Protein AF-X0QZR9-F1 (afdb_monomer_lite)

Radius of gyration: 20.33 Å; chains: 1; bounding box: 53×35×51 Å

Structure (mmCIF, N/CA/C/O backbone):
data_AF-X0QZR9-F1
#
_entry.id   AF-X0QZR9-F1
#
loop_
_atom_site.group_PDB
_atom_site.id
_atom_site.type_symbol
_atom_site.label_atom_id
_atom_site.label_alt_id
_atom_site.label_comp_id
_atom_site.label_asym_id
_atom_site.label_entity_id
_atom_site.label_seq_id
_atom_site.pdbx_PDB_ins_code
_atom_site.Cartn_x
_atom_site.Cartn_y
_atom_site.Cartn_z
_atom_site.occupancy
_atom_site.B_iso_or_equiv
_atom_site.auth_seq_id
_atom_site.auth_comp_id
_atom_site.auth_asym_id
_atom_site.auth_atom_id
_atom_site.pdbx_PDB_model_num
ATOM 1 N N . MET A 1 1 ? 6.106 -2.025 14.595 1.00 46.31 1 MET A N 1
ATOM 2 C CA . MET A 1 1 ? 6.240 -0.754 13.853 1.00 46.31 1 MET A CA 1
ATOM 3 C C . MET A 1 1 ? 4.966 -0.334 13.117 1.00 46.31 1 MET A C 1
ATOM 5 O O . MET A 1 1 ? 4.599 0.812 13.284 1.00 46.31 1 MET A O 1
ATOM 9 N N . GLN A 1 2 ? 4.252 -1.185 12.354 1.00 51.81 2 GLN A N 1
ATOM 10 C CA . GLN A 1 2 ? 2.961 -0.768 11.757 1.00 51.81 2 GLN A CA 1
ATOM 11 C C . GLN A 1 2 ? 1.844 -0.636 12.812 1.00 51.81 2 GLN A C 1
ATOM 13 O O . GLN A 1 2 ? 1.118 0.348 12.788 1.00 51.81 2 GLN A O 1
ATOM 18 N N . HIS A 1 3 ? 1.782 -1.547 13.800 1.00 57.34 3 HIS A N 1
ATOM 19 C CA . HIS A 1 3 ? 0.636 -1.679 14.711 1.00 57.34 3 HIS A CA 1
ATOM 20 C C . HIS A 1 3 ? 0.305 -0.502 15.640 1.00 57.34 3 HIS A C 1
ATOM 22 O O . HIS A 1 3 ? -0.840 -0.343 16.049 1.00 57.34 3 HIS A O 1
ATOM 28 N N . GLU A 1 4 ? 1.273 0.353 15.938 1.00 59.78 4 GLU A N 1
ATOM 29 C CA . GLU A 1 4 ? 1.100 1.428 16.920 1.00 59.78 4 GLU A CA 1
ATOM 30 C C . GLU A 1 4 ? 0.422 2.668 16.328 1.00 59.78 4 GLU A C 1
ATOM 32 O O . GLU A 1 4 ? -0.398 3.293 16.992 1.00 59.78 4 GLU A O 1
ATOM 37 N N . ILE A 1 5 ? 0.702 2.998 15.062 1.00 67.38 5 ILE A N 1
ATOM 38 C CA . ILE A 1 5 ? 0.159 4.207 14.413 1.00 67.38 5 ILE A CA 1
ATOM 39 C C . ILE A 1 5 ? -1.348 4.109 14.239 1.00 67.38 5 ILE A C 1
ATOM 41 O O . ILE A 1 5 ? -2.059 5.100 14.254 1.00 67.38 5 ILE A O 1
ATOM 45 N N . LEU A 1 6 ? -1.848 2.907 14.063 1.00 70.88 6 LEU A N 1
ATOM 46 C CA . LEU A 1 6 ? -3.204 2.715 13.601 1.00 70.88 6 LEU A CA 1
ATOM 47 C C . LEU A 1 6 ? -4.124 2.223 14.713 1.00 70.88 6 LEU A C 1
ATOM 49 O O . LEU A 1 6 ? -5.318 2.441 14.630 1.00 70.88 6 LEU A O 1
ATOM 53 N N . ALA A 1 7 ? -3.560 1.694 15.801 1.00 71.50 7 ALA A N 1
ATOM 54 C CA . ALA A 1 7 ? -4.230 1.729 17.096 1.00 71.50 7 ALA A CA 1
ATOM 55 C C . ALA A 1 7 ? -4.411 3.173 17.599 1.00 71.50 7 ALA A C 1
ATOM 57 O O . ALA A 1 7 ? -5.427 3.478 18.204 1.00 71.50 7 ALA A O 1
ATOM 58 N N . LEU A 1 8 ? -3.451 4.072 17.333 1.00 74.25 8 LEU A N 1
ATOM 59 C CA . LEU A 1 8 ? -3.622 5.498 17.629 1.00 74.25 8 LEU A CA 1
ATOM 60 C C . LEU A 1 8 ? -4.720 6.111 16.766 1.00 74.25 8 LEU A C 1
ATOM 62 O O . LEU A 1 8 ? -5.482 6.945 17.238 1.00 74.25 8 LEU A O 1
ATOM 66 N N . LEU A 1 9 ? -4.795 5.720 15.500 1.00 69.50 9 LEU A N 1
ATOM 67 C CA . LEU A 1 9 ? -5.839 6.259 14.658 1.00 69.50 9 LEU A CA 1
ATOM 68 C C . LEU A 1 9 ? -7.186 5.679 15.059 1.00 69.50 9 LEU A C 1
ATOM 70 O O . LEU A 1 9 ? -8.097 6.482 15.141 1.00 69.50 9 LEU A O 1
ATOM 74 N N . ASP A 1 10 ? -7.253 4.401 15.467 1.00 76.88 10 ASP A N 1
ATOM 75 C CA . ASP A 1 10 ? -8.400 3.756 16.144 1.00 76.88 10 ASP A CA 1
ATOM 76 C C . ASP A 1 10 ? -8.829 4.369 17.488 1.00 76.88 10 ASP A C 1
ATOM 78 O O . ASP A 1 10 ? -9.819 3.986 18.098 1.00 76.88 10 ASP A O 1
ATOM 82 N N . ASP A 1 11 ? -8.080 5.337 17.985 1.00 77.69 11 ASP A N 1
ATOM 83 C CA . ASP A 1 11 ? -8.472 6.139 19.137 1.00 77.69 11 ASP A CA 1
ATOM 84 C C . ASP A 1 11 ? -8.946 7.536 18.696 1.00 77.69 11 ASP A C 1
ATOM 86 O O . ASP A 1 11 ? -9.594 8.256 19.454 1.00 77.69 11 ASP A O 1
ATOM 90 N N . LEU A 1 12 ? -8.656 7.937 17.456 1.00 69.25 12 LEU A N 1
ATOM 91 C CA . LEU A 1 12 ? -8.994 9.244 16.911 1.00 69.25 12 LEU A CA 1
ATOM 92 C C . LEU A 1 12 ? -10.392 9.285 16.257 1.00 69.25 12 LEU A C 1
ATOM 94 O O . LEU A 1 12 ? -11.077 10.279 16.500 1.00 69.25 12 LEU A O 1
ATOM 98 N N . LYS A 1 13 ? -10.903 8.264 15.537 1.00 77.69 13 LYS A N 1
ATOM 99 C CA . LYS A 1 13 ? -12.314 8.280 15.024 1.00 77.69 13 LYS A CA 1
ATOM 100 C C . LYS A 1 13 ? -13.259 8.304 16.173 1.00 77.69 13 LYS A C 1
ATOM 102 O O . LYS A 1 13 ? -14.224 9.058 16.142 1.00 77.69 13 LYS A O 1
ATOM 107 N N . SER A 1 14 ? -13.010 7.447 17.151 1.00 76.12 14 SER A N 1
ATOM 108 C CA . SER A 1 14 ? -13.882 7.295 18.297 1.00 76.12 14 SER A CA 1
ATOM 109 C C . SER A 1 14 ? -13.941 8.598 19.097 1.00 76.12 14 SER A C 1
ATOM 111 O O . SER A 1 14 ? -15.024 8.999 19.522 1.00 76.12 14 SER A O 1
ATOM 113 N N . LYS A 1 15 ? -12.820 9.325 19.225 1.00 78.25 15 LYS A N 1
ATOM 114 C CA . LYS A 1 15 ? -12.767 10.618 19.933 1.00 78.25 15 LYS A CA 1
ATOM 115 C C . LYS A 1 15 ? -13.330 11.803 19.160 1.00 78.25 15 LYS A C 1
ATOM 117 O O . LYS A 1 15 ? -13.816 12.742 19.790 1.00 78.25 15 LYS A O 1
ATOM 122 N N . HIS A 1 16 ? -13.250 11.789 17.837 1.00 72.50 16 HIS A N 1
ATOM 123 C CA . HIS A 1 16 ? -13.602 12.948 17.016 1.00 72.50 16 HIS A CA 1
ATOM 124 C C . HIS A 1 16 ? -14.846 12.723 16.123 1.00 72.50 16 HIS A C 1
ATOM 126 O O . HIS A 1 16 ? -15.307 13.668 15.500 1.00 72.50 16 HIS A O 1
ATOM 132 N N . ASN A 1 17 ? -15.459 11.530 16.179 1.00 75.62 17 ASN A N 1
ATOM 133 C CA . ASN A 1 17 ? -16.682 11.073 15.495 1.00 75.62 17 ASN A CA 1
ATOM 134 C C . ASN A 1 17 ? -16.622 11.077 13.970 1.00 75.62 17 ASN A C 1
ATOM 136 O O . ASN A 1 17 ? -17.260 11.887 13.294 1.00 75.62 17 ASN A O 1
ATOM 140 N N . MET A 1 18 ? -15.896 10.107 13.443 1.00 75.25 18 MET A N 1
ATOM 141 C CA . MET A 1 18 ? -15.292 10.308 12.160 1.00 75.25 18 MET A CA 1
ATOM 142 C C . MET A 1 18 ? -15.722 9.303 11.032 1.00 75.25 18 MET A C 1
ATOM 144 O O . MET A 1 18 ? -16.055 8.178 11.392 1.00 75.25 18 MET A O 1
ATOM 148 N N . ALA A 1 19 ? -15.677 9.623 9.687 1.00 77.19 19 ALA A N 1
ATOM 149 C CA . ALA A 1 19 ? -15.675 8.632 8.509 1.00 77.19 19 ALA A CA 1
ATOM 150 C C . ALA A 1 19 ? -14.307 8.324 7.683 1.00 77.19 19 ALA A C 1
ATOM 152 O O . ALA A 1 19 ? -13.633 9.254 7.250 1.00 77.19 19 ALA A O 1
ATOM 153 N N . MET A 1 20 ? -13.846 7.076 7.399 1.00 77.81 20 MET A N 1
ATOM 154 C CA . MET A 1 20 ? -12.611 6.591 6.711 1.00 77.81 20 MET A CA 1
ATOM 155 C C . MET A 1 20 ? -12.929 5.329 5.927 1.00 77.81 20 MET A C 1
ATOM 157 O O . MET A 1 20 ? -13.578 4.387 6.366 1.00 77.81 20 MET A O 1
ATOM 161 N N . ILE A 1 21 ? -12.264 5.276 4.780 1.00 78.69 21 ILE A N 1
ATOM 162 C CA . ILE A 1 21 ? -12.126 4.085 3.973 1.00 78.69 21 ILE A CA 1
ATOM 163 C C . ILE A 1 21 ? -10.695 3.586 4.055 1.00 78.69 21 ILE A C 1
ATOM 165 O O . ILE A 1 21 ? -9.732 4.353 3.950 1.00 78.69 21 ILE A O 1
ATOM 169 N N . LEU A 1 22 ? -10.582 2.275 4.176 1.00 81.81 22 LEU A N 1
ATOM 170 C CA . LEU A 1 22 ? -9.324 1.587 4.226 1.00 81.81 22 LEU A CA 1
ATOM 171 C C . LEU A 1 22 ? -9.185 0.615 3.070 1.00 81.81 22 LEU A C 1
ATOM 173 O O . LEU A 1 22 ? -10.009 -0.274 2.878 1.00 81.81 22 LEU A O 1
ATOM 177 N N . ILE A 1 23 ? -8.091 0.764 2.336 1.00 81.06 23 ILE A N 1
ATOM 178 C CA . ILE A 1 23 ? -7.766 -0.094 1.206 1.00 81.06 23 ILE A CA 1
ATOM 179 C C . ILE A 1 23 ? -6.451 -0.784 1.534 1.00 81.06 23 ILE A C 1
ATOM 181 O O . ILE A 1 23 ? -5.422 -0.131 1.697 1.00 81.06 23 ILE A O 1
ATOM 185 N N . SER A 1 24 ? -6.494 -2.106 1.646 1.00 82.56 24 SER A N 1
ATOM 186 C CA . SER A 1 24 ? -5.342 -2.926 1.995 1.00 82.56 24 SER A CA 1
ATOM 187 C C . SER A 1 24 ? -5.391 -4.250 1.258 1.00 82.56 24 SER A C 1
ATOM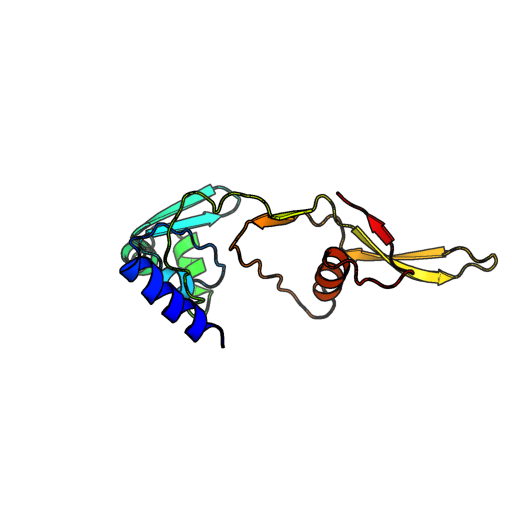 189 O O . SER A 1 24 ? -6.466 -4.749 0.929 1.00 82.56 24 SER A O 1
ATOM 191 N N . HIS A 1 25 ? -4.208 -4.795 0.995 1.00 80.69 25 HIS A N 1
ATOM 192 C CA . HIS A 1 25 ? -4.059 -6.179 0.560 1.00 80.69 25 HIS A CA 1
ATOM 193 C C . HIS A 1 25 ? -3.998 -7.119 1.765 1.00 80.69 25 HIS A C 1
ATOM 195 O O . HIS A 1 25 ? -4.612 -8.174 1.713 1.00 80.69 25 HIS A O 1
ATOM 201 N N . ASP A 1 26 ? -3.360 -6.676 2.855 1.00 83.00 26 ASP A N 1
ATOM 202 C CA . ASP A 1 26 ? -3.361 -7.362 4.140 1.00 83.00 26 ASP A CA 1
ATOM 203 C C . ASP A 1 26 ? -4.804 -7.422 4.645 1.00 83.00 26 ASP A C 1
ATOM 205 O O . ASP A 1 26 ? -5.465 -6.400 4.855 1.00 83.00 26 ASP A O 1
ATOM 209 N N . LEU A 1 27 ? -5.300 -8.648 4.760 1.00 82.81 27 LEU A N 1
ATOM 210 C CA . LEU A 1 27 ? -6.693 -8.927 5.047 1.00 82.81 27 LEU A CA 1
ATOM 211 C C . LEU A 1 27 ? -7.040 -8.867 6.503 1.00 82.81 27 LEU A C 1
ATOM 213 O O . LEU A 1 27 ? -8.166 -8.474 6.836 1.00 82.81 27 LEU A O 1
ATOM 217 N N . ASN A 1 28 ? -6.121 -9.270 7.382 1.00 79.81 28 ASN A N 1
ATOM 218 C CA . ASN A 1 28 ? -6.506 -9.127 8.751 1.00 79.81 28 ASN A CA 1
ATOM 219 C C . ASN A 1 28 ? -6.626 -7.611 9.035 1.00 79.81 28 ASN A C 1
ATOM 221 O O . ASN A 1 28 ? -7.399 -7.256 9.901 1.00 79.81 28 ASN A O 1
ATOM 225 N N . LEU A 1 29 ? -6.027 -6.690 8.263 1.00 80.31 29 LEU A N 1
ATOM 226 C CA . LEU A 1 29 ? -6.109 -5.264 8.528 1.00 80.31 29 LEU A CA 1
ATOM 227 C C . LEU A 1 29 ? -7.573 -4.898 8.660 1.00 80.31 29 LEU A C 1
ATOM 229 O O . LEU A 1 29 ? -8.066 -4.469 9.705 1.00 80.31 29 LEU A O 1
ATOM 233 N N . VAL A 1 30 ? -8.216 -5.104 7.526 1.00 84.56 30 VAL A N 1
ATOM 234 C CA . VAL A 1 30 ? -9.581 -4.760 7.249 1.00 84.56 30 VAL A CA 1
ATOM 235 C C . VAL A 1 30 ? -10.450 -5.401 8.317 1.00 84.56 30 VAL A C 1
ATOM 237 O O . VAL A 1 30 ? -11.292 -4.733 8.903 1.00 84.56 30 VAL A O 1
ATOM 240 N N . ARG A 1 31 ? -10.139 -6.648 8.692 1.00 86.06 31 ARG A N 1
ATOM 241 C CA . ARG A 1 31 ? -10.836 -7.341 9.771 1.00 86.06 31 ARG A CA 1
ATOM 242 C C . ARG A 1 31 ? -10.708 -6.689 11.154 1.00 86.06 31 ARG A C 1
ATOM 244 O O . ARG A 1 31 ? -11.632 -6.849 11.942 1.00 86.06 31 ARG A O 1
ATOM 251 N N . ARG A 1 32 ? -9.612 -6.002 11.491 1.00 82.06 32 ARG A N 1
ATOM 252 C CA . ARG A 1 32 ? -9.420 -5.465 12.852 1.00 82.06 32 ARG A CA 1
ATOM 253 C C . ARG A 1 32 ? -10.157 -4.164 13.118 1.00 82.06 32 ARG A C 1
ATOM 255 O O . ARG A 1 32 ? -10.506 -3.909 14.261 1.00 82.06 32 ARG A O 1
ATOM 262 N N . TYR A 1 33 ? -10.309 -3.336 12.098 1.00 81.44 33 TYR A N 1
ATOM 263 C CA . TYR A 1 33 ? -10.651 -1.931 12.313 1.00 81.44 33 TYR A CA 1
ATOM 264 C C . TYR A 1 33 ? -11.589 -1.351 11.235 1.00 81.44 33 TYR A C 1
ATOM 266 O O . TYR A 1 33 ? -11.849 -0.151 11.220 1.00 81.44 33 TYR A O 1
ATOM 274 N N . SER A 1 34 ? -12.050 -2.156 10.274 1.00 85.31 34 SER A N 1
ATOM 275 C CA . SER A 1 34 ? -13.127 -1.737 9.367 1.00 85.31 34 SER A CA 1
ATOM 276 C C . SER A 1 34 ? -14.439 -2.336 9.847 1.00 85.31 34 SER A C 1
ATOM 278 O O . SER A 1 34 ? -14.510 -3.538 10.097 1.00 85.31 34 SER A O 1
ATOM 280 N N . ASP A 1 35 ? -15.487 -1.523 9.917 1.00 86.75 35 ASP A N 1
ATOM 281 C CA . ASP A 1 35 ? -16.824 -1.988 10.290 1.00 86.75 35 ASP A CA 1
ATOM 282 C C . ASP A 1 35 ? -17.478 -2.790 9.137 1.00 86.75 35 ASP A C 1
ATOM 284 O O . ASP A 1 35 ? -17.977 -3.896 9.355 1.00 86.75 35 ASP A O 1
ATOM 288 N N . GLU A 1 36 ? -17.343 -2.319 7.887 1.00 88.69 36 GLU A N 1
ATOM 289 C CA . GLU A 1 36 ? -17.757 -3.014 6.651 1.00 88.69 36 GLU A CA 1
ATOM 290 C C . GLU A 1 36 ? -16.586 -3.267 5.682 1.00 88.69 36 GLU A C 1
ATOM 292 O O . GLU A 1 36 ? -15.592 -2.538 5.671 1.00 88.69 36 GLU A O 1
ATOM 297 N N . VAL A 1 37 ? -16.726 -4.280 4.816 1.00 93.19 37 VAL A N 1
ATOM 298 C CA . VAL A 1 37 ? -15.733 -4.646 3.794 1.00 93.19 37 VAL A CA 1
ATOM 299 C C . VAL A 1 37 ? -16.370 -4.883 2.426 1.00 93.19 37 VAL A C 1
ATOM 301 O O . VAL A 1 37 ? -17.462 -5.445 2.312 1.00 93.19 37 VAL A O 1
ATOM 304 N N . ILE A 1 38 ? -15.638 -4.508 1.372 1.00 90.19 38 ILE A N 1
ATOM 305 C CA . ILE A 1 38 ? -15.961 -4.831 -0.019 1.00 90.19 38 ILE A CA 1
ATOM 306 C C . ILE A 1 38 ? -14.867 -5.728 -0.623 1.00 90.19 38 ILE A C 1
ATOM 308 O O . ILE A 1 38 ? -13.739 -5.320 -0.887 1.00 90.19 38 ILE A O 1
ATOM 312 N N . VAL A 1 39 ? -15.285 -6.962 -0.879 1.00 90.56 39 VAL A N 1
ATOM 313 C CA . VAL A 1 39 ? -14.761 -8.000 -1.770 1.00 90.56 39 VAL A CA 1
ATOM 314 C C . VAL A 1 39 ? -14.535 -7.584 -3.225 1.00 90.56 39 VAL A C 1
ATOM 316 O O . VAL A 1 39 ? -15.527 -7.613 -3.942 1.00 90.56 39 VAL A O 1
ATOM 319 N N . MET A 1 40 ? -13.347 -7.235 -3.736 1.00 84.81 40 MET A N 1
ATOM 320 C CA . MET A 1 40 ? -13.200 -6.893 -5.172 1.00 84.81 40 MET A CA 1
ATOM 321 C C . MET A 1 40 ? -12.233 -7.796 -5.953 1.00 84.81 40 MET A C 1
ATOM 323 O O . MET A 1 40 ? -11.178 -8.189 -5.457 1.00 84.81 40 MET A O 1
ATOM 327 N N . ARG A 1 41 ? -12.573 -8.093 -7.218 1.00 85.00 41 ARG A N 1
ATOM 328 C CA . ARG A 1 41 ? -11.711 -8.803 -8.184 1.00 85.00 41 ARG A CA 1
ATOM 329 C C . ARG A 1 41 ? -11.975 -8.298 -9.595 1.00 85.00 41 ARG A C 1
ATOM 331 O O . ARG A 1 41 ? -13.126 -8.235 -10.008 1.00 85.00 41 ARG A O 1
ATOM 338 N N . GLN A 1 42 ? -10.918 -7.973 -10.345 1.00 83.94 42 GLN A N 1
ATOM 339 C CA . GLN A 1 42 ? -11.029 -7.529 -11.748 1.00 83.94 42 GLN A CA 1
ATOM 340 C C . GLN A 1 42 ? -12.042 -6.377 -11.939 1.00 83.94 42 GLN A C 1
ATOM 342 O O . GLN A 1 42 ? -12.762 -6.326 -12.931 1.00 83.94 42 GLN A O 1
ATOM 347 N N . GLY A 1 43 ? -12.121 -5.468 -10.960 1.00 74.06 43 GLY A N 1
ATOM 348 C CA . GLY A 1 43 ? -13.022 -4.311 -10.999 1.00 74.06 43 GLY A CA 1
ATOM 349 C C . GLY A 1 43 ? -14.491 -4.615 -10.693 1.00 74.06 43 GLY A C 1
ATOM 350 O O . GLY A 1 43 ? -15.326 -3.731 -10.837 1.00 74.06 43 GLY A O 1
ATOM 351 N N . GLN A 1 44 ? -14.820 -5.833 -10.263 1.00 78.88 44 GLN A N 1
ATOM 352 C CA . GLN A 1 44 ? -16.176 -6.208 -9.873 1.00 78.88 44 GLN A CA 1
ATOM 353 C C . GLN A 1 44 ? -16.262 -6.420 -8.365 1.00 78.88 44 GLN A C 1
ATOM 355 O O . GLN A 1 44 ? -15.356 -7.007 -7.763 1.00 78.88 44 GLN A O 1
ATOM 360 N N . THR A 1 45 ? -17.368 -5.967 -7.770 1.00 88.62 45 THR A N 1
ATOM 361 C CA . THR A 1 45 ? -17.731 -6.332 -6.401 1.00 88.62 45 THR A CA 1
ATOM 362 C C . THR A 1 45 ? -18.138 -7.792 -6.387 1.00 88.62 45 THR A C 1
ATOM 364 O O . THR A 1 45 ? -19.142 -8.197 -6.966 1.00 88.62 45 THR A O 1
ATOM 367 N N . ILE A 1 46 ? -17.312 -8.578 -5.726 1.00 92.44 46 ILE A N 1
ATOM 368 C CA . ILE A 1 46 ? -17.491 -10.002 -5.512 1.00 92.44 46 ILE A CA 1
ATOM 369 C C . ILE A 1 46 ? -18.324 -10.254 -4.258 1.00 92.44 46 ILE A C 1
ATOM 371 O O . ILE A 1 46 ? -19.137 -11.173 -4.242 1.00 92.44 46 ILE A O 1
ATOM 375 N N . GLU A 1 47 ? -18.139 -9.443 -3.215 1.00 92.25 47 GLU A N 1
ATOM 376 C CA . GLU A 1 47 ? -18.859 -9.577 -1.949 1.00 92.25 47 GLU A CA 1
ATOM 377 C C . GLU A 1 47 ? -18.833 -8.260 -1.170 1.00 92.25 47 GLU A C 1
ATOM 379 O O . GLU A 1 47 ? -17.885 -7.495 -1.291 1.00 92.25 47 GLU A O 1
ATOM 384 N N . GLN A 1 48 ? -19.859 -7.969 -0.379 1.00 93.00 48 GLN A N 1
ATOM 385 C CA . GLN A 1 48 ? -19.901 -6.779 0.469 1.00 93.00 48 GLN A CA 1
ATOM 386 C C . GLN A 1 48 ? -20.760 -7.047 1.702 1.00 93.00 48 GLN A C 1
ATOM 388 O O . GLN A 1 48 ? -21.782 -7.733 1.612 1.00 93.00 48 GLN A O 1
ATOM 393 N N . GLY A 1 49 ? -20.370 -6.470 2.834 1.00 91.44 49 GLY A N 1
ATOM 394 C CA . GLY A 1 49 ? -21.181 -6.443 4.044 1.00 91.44 49 GLY A CA 1
ATOM 395 C C . GLY A 1 49 ? -20.349 -6.145 5.281 1.00 91.44 49 GLY A C 1
ATOM 396 O O . GLY A 1 49 ? -19.187 -5.753 5.178 1.00 91.44 49 GLY A O 1
ATOM 397 N N . GLN A 1 50 ? -20.944 -6.386 6.450 1.00 93.94 50 GLN A N 1
ATOM 398 C CA . GLN A 1 50 ? -20.240 -6.272 7.724 1.00 93.94 50 GLN A CA 1
ATOM 399 C C . GLN A 1 50 ? -18.967 -7.109 7.708 1.00 93.94 50 GLN A C 1
ATOM 401 O O . GLN A 1 50 ? -18.988 -8.281 7.320 1.00 93.94 50 GLN A O 1
ATOM 406 N N . THR A 1 51 ? -17.873 -6.513 8.166 1.00 89.69 51 THR A N 1
ATOM 407 C CA . THR A 1 51 ? -16.554 -7.136 8.165 1.00 89.69 51 THR A CA 1
ATOM 408 C C . THR A 1 51 ? -16.577 -8.478 8.890 1.00 89.69 51 THR A C 1
ATOM 410 O O . THR A 1 51 ? -16.117 -9.475 8.344 1.00 89.69 51 THR A O 1
ATOM 413 N N . SER A 1 52 ? -17.206 -8.567 10.064 1.00 88.88 52 SER A N 1
ATOM 414 C CA . SER A 1 52 ? -17.363 -9.844 10.777 1.00 88.88 52 SER A CA 1
ATOM 415 C C . SER A 1 52 ? -18.101 -10.894 9.940 1.00 88.88 52 SER A C 1
ATOM 417 O O . SER A 1 52 ? -17.636 -12.021 9.809 1.00 88.88 52 SER A O 1
ATOM 419 N N . ALA A 1 53 ? -19.200 -10.523 9.281 1.00 90.00 53 ALA A N 1
ATOM 420 C CA . ALA A 1 53 ? -19.986 -11.446 8.468 1.00 90.00 53 ALA A CA 1
ATOM 421 C C . ALA A 1 53 ? -19.226 -11.944 7.226 1.00 90.00 53 ALA A C 1
ATOM 423 O O . ALA A 1 53 ? -19.261 -13.137 6.930 1.00 90.00 53 ALA A O 1
ATOM 424 N N . VAL A 1 54 ? -18.522 -11.057 6.517 1.00 90.06 54 VAL A N 1
ATOM 425 C CA . VAL A 1 54 ? -17.771 -11.409 5.299 1.00 90.06 54 VAL A CA 1
ATOM 426 C C . VAL A 1 54 ? -16.514 -12.221 5.629 1.00 90.06 54 VAL A C 1
ATOM 428 O O . VAL A 1 54 ? -16.150 -13.111 4.865 1.00 90.06 54 VAL A O 1
ATOM 431 N N . PHE A 1 55 ? -15.864 -11.967 6.769 1.00 88.75 55 PHE A N 1
ATOM 432 C CA . PHE A 1 55 ? -14.681 -12.726 7.184 1.00 88.75 55 PHE A CA 1
ATOM 433 C C . PHE A 1 55 ? -15.012 -14.065 7.858 1.00 88.75 55 PHE A C 1
ATOM 435 O O . PHE A 1 55 ? -14.289 -15.039 7.641 1.00 88.75 55 PHE A O 1
ATOM 442 N N . ASP A 1 56 ? -16.094 -14.144 8.640 1.00 90.44 56 ASP A N 1
ATOM 443 C CA . ASP A 1 56 ? -16.476 -15.365 9.362 1.00 90.44 56 ASP A CA 1
ATOM 444 C C . ASP A 1 56 ? -17.348 -16.300 8.502 1.00 90.44 56 ASP A C 1
ATOM 446 O O . ASP A 1 56 ? -17.282 -17.523 8.646 1.00 90.44 56 ASP A O 1
ATOM 450 N N . GLN A 1 57 ? -18.153 -15.746 7.586 1.00 91.44 57 GLN A N 1
ATOM 451 C CA . GLN A 1 57 ? -19.021 -16.498 6.671 1.00 91.44 57 GLN A CA 1
ATOM 452 C C . GLN A 1 57 ? -18.975 -15.952 5.230 1.00 91.44 57 GLN A C 1
ATOM 454 O O . GLN A 1 57 ? -20.014 -15.567 4.682 1.00 91.44 57 GLN A O 1
ATOM 459 N N . PRO A 1 58 ? -17.801 -15.972 4.568 1.00 92.25 58 PRO A N 1
ATOM 460 C CA . PRO A 1 58 ? -17.678 -15.536 3.180 1.00 92.25 58 PRO A CA 1
ATOM 461 C C . PRO A 1 58 ? -18.572 -16.368 2.253 1.00 92.25 58 PRO A C 1
ATOM 463 O O . PRO A 1 58 ? -18.514 -17.610 2.213 1.00 92.25 58 PRO A O 1
ATOM 466 N N . LYS A 1 59 ? -19.401 -15.678 1.475 1.00 91.12 59 LYS A N 1
ATOM 467 C CA . LYS A 1 59 ? -20.362 -16.261 0.538 1.00 91.12 59 LYS A CA 1
ATOM 468 C C . LYS A 1 59 ? -19.730 -16.559 -0.815 1.00 91.12 59 LYS A C 1
ATOM 470 O O . LYS A 1 59 ? -20.091 -17.568 -1.417 1.00 91.12 59 LYS A O 1
ATOM 475 N N . ALA A 1 60 ? -18.783 -15.743 -1.276 1.00 92.00 60 ALA A N 1
ATOM 476 C CA . ALA A 1 60 ? -18.130 -15.943 -2.565 1.00 92.00 60 ALA A CA 1
ATOM 477 C C . ALA A 1 60 ? -16.843 -16.782 -2.455 1.00 92.00 60 ALA A C 1
ATOM 479 O O . ALA A 1 60 ? -16.027 -16.617 -1.545 1.00 92.00 60 ALA A O 1
ATOM 480 N N . ASP A 1 61 ? -16.615 -17.668 -3.431 1.00 87.81 61 ASP A N 1
ATOM 481 C CA . ASP A 1 61 ? -15.466 -18.590 -3.430 1.00 87.81 61 ASP A CA 1
ATOM 482 C C . ASP A 1 61 ? -14.113 -17.880 -3.557 1.00 87.81 61 ASP A C 1
ATOM 484 O O . ASP A 1 61 ? -13.106 -18.320 -2.993 1.00 87.81 61 ASP A O 1
ATOM 488 N N . TYR A 1 62 ? -14.088 -16.736 -4.240 1.00 86.00 62 TYR A N 1
ATOM 489 C CA . TYR A 1 62 ? -12.908 -15.882 -4.280 1.00 86.00 62 TYR A CA 1
ATOM 490 C C . TYR A 1 62 ? -12.608 -15.272 -2.905 1.00 86.00 62 TYR A C 1
ATOM 492 O O . TYR A 1 62 ? -11.470 -15.365 -2.460 1.00 86.00 62 TYR A O 1
ATOM 500 N N . THR A 1 63 ? -13.614 -14.750 -2.191 1.00 86.81 63 THR A N 1
ATOM 501 C CA . THR A 1 63 ? -13.458 -14.220 -0.823 1.00 86.81 63 THR A CA 1
ATOM 502 C C . THR A 1 63 ? -12.934 -15.299 0.129 1.00 86.81 63 THR A C 1
ATOM 504 O O . THR A 1 63 ? -11.996 -15.062 0.887 1.00 86.81 63 THR A O 1
ATOM 507 N N . ARG A 1 64 ? -13.456 -16.531 0.024 1.00 87.75 64 ARG A N 1
ATOM 508 C CA . ARG A 1 64 ? -12.959 -17.701 0.777 1.00 87.75 64 ARG A CA 1
ATOM 509 C C . ARG A 1 64 ? -11.494 -18.006 0.495 1.00 87.75 64 ARG A C 1
ATOM 511 O O . ARG A 1 64 ? -10.769 -18.389 1.406 1.00 87.75 64 ARG A O 1
ATOM 518 N N . THR A 1 65 ? -11.077 -17.899 -0.763 1.00 82.31 65 THR A N 1
ATOM 519 C CA . THR A 1 65 ? -9.694 -18.166 -1.177 1.00 82.31 65 THR A CA 1
ATOM 520 C C . THR A 1 65 ? -8.761 -17.060 -0.692 1.00 82.31 65 THR A C 1
ATOM 522 O O . THR A 1 65 ? -7.709 -17.361 -0.143 1.00 82.31 65 THR A O 1
ATOM 525 N N . LEU A 1 66 ? -9.192 -15.802 -0.807 1.00 78.44 66 LEU A N 1
ATOM 526 C CA . LEU A 1 66 ? -8.471 -14.612 -0.364 1.00 78.44 66 LEU A CA 1
ATOM 527 C C . LEU A 1 66 ? -8.194 -14.658 1.151 1.00 78.44 66 LEU A C 1
ATOM 529 O O . LEU A 1 66 ? -7.044 -14.555 1.566 1.00 78.44 66 LEU A O 1
ATOM 533 N N . ILE A 1 67 ? -9.220 -14.925 1.973 1.00 83.19 67 ILE A N 1
ATOM 534 C CA . ILE A 1 67 ? -9.095 -15.038 3.443 1.00 83.19 67 ILE A CA 1
ATOM 535 C C . ILE A 1 67 ? -8.187 -16.202 3.855 1.00 83.19 67 ILE A C 1
ATOM 537 O O . ILE A 1 67 ? -7.502 -16.126 4.871 1.00 83.19 67 ILE A O 1
ATOM 541 N N . LYS A 1 68 ? -8.137 -17.274 3.057 1.00 73.31 68 LYS A N 1
ATOM 542 C CA . LYS A 1 68 ? -7.231 -18.408 3.285 1.00 73.31 68 LYS A CA 1
ATOM 543 C C . LYS A 1 68 ? -5.783 -18.133 2.849 1.00 73.31 68 LYS A C 1
ATOM 545 O O . LYS A 1 68 ? -4.921 -18.939 3.192 1.00 73.31 68 LYS A O 1
ATOM 550 N N . GLN A 1 69 ? -5.522 -17.066 2.083 1.00 61.94 69 GLN A N 1
ATOM 551 C CA . GLN A 1 69 ? -4.228 -16.789 1.446 1.00 61.94 69 GLN A CA 1
ATOM 552 C C . GLN A 1 69 ? -3.370 -15.709 2.135 1.00 61.94 69 GLN A C 1
ATOM 554 O O . GLN A 1 69 ? -2.159 -15.758 1.924 1.00 61.94 69 GLN A O 1
ATOM 559 N N . ASP A 1 70 ? -3.918 -14.788 2.948 1.00 59.34 70 ASP A N 1
ATOM 560 C CA . ASP A 1 70 ? -3.141 -13.655 3.501 1.00 59.34 70 ASP A CA 1
ATOM 561 C C . ASP A 1 70 ? -3.075 -13.541 5.046 1.00 59.34 70 ASP A C 1
ATOM 563 O O . ASP A 1 70 ? -4.032 -13.795 5.781 1.00 59.34 70 ASP A O 1
ATOM 567 N N . PHE A 1 71 ? -1.881 -13.161 5.512 1.00 53.03 71 PHE A N 1
ATOM 568 C CA . PHE A 1 71 ? -1.332 -13.132 6.874 1.00 53.03 71 PHE A CA 1
ATOM 569 C C . PHE A 1 71 ? -1.505 -11.745 7.549 1.00 53.03 71 PHE A C 1
ATOM 571 O O . PHE A 1 71 ? -1.355 -10.741 6.876 1.00 53.03 71 PHE A O 1
ATOM 578 N N . GLY A 1 72 ? -1.716 -11.663 8.879 1.00 54.50 72 GLY A N 1
ATOM 579 C CA . GLY A 1 72 ? -1.666 -10.422 9.711 1.00 54.50 72 GLY A CA 1
ATOM 580 C C . GLY A 1 72 ? -2.670 -9.286 9.417 1.00 54.50 72 GLY A C 1
ATOM 581 O O . GLY A 1 72 ? -3.348 -9.385 8.404 1.00 54.50 72 GLY A O 1
ATOM 582 N N . GLN A 1 73 ? -2.874 -8.324 10.372 1.00 53.16 73 GLN A N 1
ATOM 583 C CA . GLN A 1 73 ? -3.835 -7.194 10.267 1.00 53.16 73 GLN A CA 1
ATOM 584 C C . GLN A 1 73 ? -3.145 -5.800 10.095 1.00 53.16 73 GLN A C 1
ATOM 586 O O . GLN A 1 73 ? -2.701 -5.253 11.091 1.00 53.16 73 GLN A O 1
ATOM 591 N N . ALA A 1 74 ? -3.087 -5.156 8.924 1.00 49.25 74 ALA A N 1
ATOM 592 C CA . ALA A 1 74 ? -2.417 -3.860 8.610 1.00 49.25 74 ALA A CA 1
ATOM 593 C C . ALA A 1 74 ? -3.045 -2.506 9.033 1.00 49.25 74 ALA A C 1
ATOM 595 O O . ALA A 1 74 ? -2.677 -1.483 8.510 1.00 49.25 74 ALA A O 1
ATOM 596 N N . LEU A 1 75 ? -3.892 -2.426 10.027 1.00 53.03 75 LEU A N 1
ATOM 597 C CA . LEU A 1 75 ? -4.437 -1.243 10.721 1.00 53.03 75 LEU A CA 1
ATOM 598 C C . LEU A 1 75 ? -4.988 0.083 10.056 1.00 53.03 75 LEU A C 1
ATOM 600 O O . LEU A 1 75 ? -4.627 0.487 8.954 1.00 53.03 75 LEU A O 1
ATOM 604 N N . THR A 1 76 ? -5.995 0.709 10.680 1.00 51.84 76 THR A N 1
ATOM 605 C CA . THR A 1 76 ? -7.004 1.560 9.990 1.00 51.84 76 THR A CA 1
ATOM 606 C C . THR A 1 76 ? -7.039 2.936 10.633 1.00 51.84 76 THR A C 1
ATOM 608 O O . THR A 1 76 ? -7.126 3.069 11.848 1.00 51.84 76 THR A O 1
ATOM 611 N N . ILE A 1 77 ? -6.896 3.971 9.805 1.00 55.00 77 ILE A N 1
ATOM 612 C CA . ILE A 1 77 ? -6.924 5.378 10.209 1.00 55.00 77 ILE A CA 1
ATOM 613 C C . ILE A 1 77 ? -8.330 5.860 10.543 1.00 55.00 77 ILE A C 1
ATOM 615 O O . ILE A 1 77 ? -8.900 6.542 9.696 1.00 55.00 77 ILE A O 1
ATOM 619 N N . GLU A 1 78 ? -8.889 5.454 11.677 1.00 55.44 78 GLU A N 1
ATOM 620 C CA . GLU A 1 78 ? -10.213 5.834 12.184 1.00 55.44 78 GLU A CA 1
ATOM 621 C C . GLU A 1 78 ? -10.488 7.326 11.829 1.00 55.44 78 GLU A C 1
ATOM 623 O O . GLU A 1 78 ? -10.051 8.268 12.472 1.00 55.44 78 GLU A O 1
ATOM 628 N N . ASP A 1 79 ? -11.143 7.424 10.677 1.00 54.09 79 ASP A N 1
ATOM 629 C CA . ASP A 1 79 ? -12.103 8.305 10.081 1.00 54.09 79 ASP A CA 1
ATOM 630 C C . ASP A 1 79 ? -12.088 9.872 10.264 1.00 54.09 79 ASP A C 1
ATOM 632 O O . ASP A 1 79 ? -11.426 10.354 11.141 1.00 54.09 79 ASP A O 1
ATOM 636 N N . ASP A 1 80 ? -12.784 10.692 9.431 1.00 51.91 80 ASP A N 1
ATOM 637 C CA . ASP A 1 80 ? -13.410 12.083 9.482 1.00 51.91 80 ASP A CA 1
ATOM 638 C C . ASP A 1 80 ? -13.026 12.933 8.305 1.00 51.91 80 ASP A C 1
ATOM 640 O O . ASP A 1 80 ? -11.859 13.086 7.955 1.00 51.91 80 ASP A O 1
ATOM 644 N N . ASN A 1 81 ? -14.032 13.672 7.865 1.00 55.97 81 ASN A N 1
ATOM 645 C CA . ASN A 1 81 ? -13.976 14.723 6.874 1.00 55.97 81 ASN A CA 1
ATOM 646 C C . ASN A 1 81 ? -13.854 14.240 5.424 1.00 55.97 81 ASN A C 1
ATOM 648 O O . ASN A 1 81 ? -12.971 13.488 5.010 1.00 55.97 81 ASN A O 1
ATOM 652 N N . ALA A 1 82 ? -14.761 14.797 4.621 1.00 54.06 82 ALA A N 1
ATOM 653 C CA . ALA A 1 82 ? -14.972 14.600 3.189 1.00 54.06 82 ALA A CA 1
ATOM 654 C C . ALA A 1 82 ? -13.796 15.049 2.284 1.00 54.06 82 ALA A C 1
ATOM 656 O O . ALA A 1 82 ? -13.937 15.111 1.067 1.00 54.06 82 ALA A O 1
ATOM 657 N N . ASP A 1 83 ? -12.628 15.338 2.860 1.00 58.19 83 ASP A N 1
ATOM 658 C CA . ASP A 1 83 ? -11.473 15.979 2.215 1.00 58.19 83 ASP A CA 1
ATOM 659 C C . ASP A 1 83 ? -10.434 14.961 1.670 1.00 58.19 83 ASP A C 1
ATOM 661 O O . ASP A 1 83 ? -9.426 15.327 1.059 1.00 58.19 83 ASP A O 1
ATOM 665 N N . LYS A 1 84 ? -10.675 13.652 1.873 1.00 54.47 84 LYS A N 1
ATOM 666 C CA . LYS A 1 84 ? -9.773 12.534 1.503 1.00 54.47 84 LYS A CA 1
ATOM 667 C C . LYS A 1 84 ? -9.723 12.187 0.002 1.00 54.47 84 LYS A C 1
ATOM 669 O O . LYS A 1 84 ? -8.889 11.381 -0.388 1.00 54.47 84 LYS A O 1
ATOM 674 N N . GLN A 1 85 ? -10.550 12.792 -0.856 1.00 60.19 85 GLN A N 1
ATOM 675 C CA . GLN A 1 85 ? -10.616 12.441 -2.291 1.00 60.19 85 GLN A CA 1
ATOM 676 C C . GLN A 1 85 ? -9.642 13.221 -3.196 1.00 60.19 85 GLN A C 1
ATOM 678 O O . GLN A 1 85 ? -9.581 12.968 -4.399 1.00 60.19 85 GLN A O 1
ATOM 683 N N . SER A 1 86 ? -8.860 14.161 -2.653 1.00 75.75 86 SER A N 1
ATOM 684 C CA . SER A 1 86 ? -7.903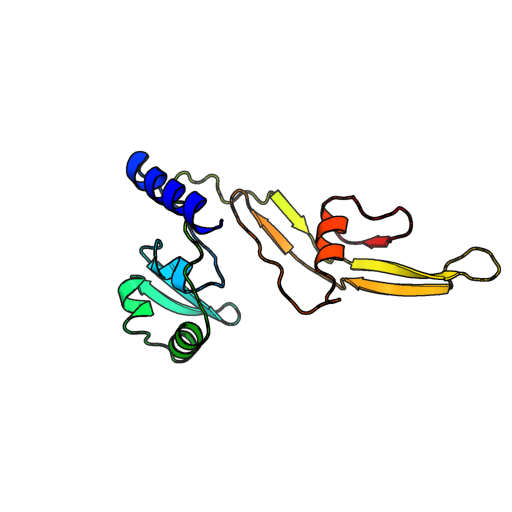 14.934 -3.455 1.00 75.75 86 SER A CA 1
ATOM 685 C C . SER A 1 86 ? -6.696 14.077 -3.851 1.00 75.75 86 SER A C 1
ATOM 687 O O . SER A 1 86 ? -5.950 13.593 -2.992 1.00 75.75 86 SER A O 1
ATOM 689 N N . ILE A 1 87 ? -6.491 13.904 -5.158 1.00 81.94 87 ILE A N 1
ATOM 690 C CA . ILE A 1 87 ? -5.315 13.233 -5.723 1.00 81.94 87 ILE A CA 1
ATOM 691 C C . ILE A 1 87 ? -4.081 14.100 -5.444 1.00 81.94 87 ILE A C 1
ATOM 693 O O . ILE A 1 87 ? -4.042 15.268 -5.822 1.00 81.94 87 ILE A O 1
ATOM 697 N N . VAL A 1 88 ? -3.078 13.529 -4.772 1.00 88.12 88 VAL A N 1
ATOM 698 C CA . VAL A 1 88 ? -1.794 14.194 -4.481 1.00 88.12 88 VAL A CA 1
ATOM 699 C C . VAL A 1 88 ? -0.705 13.824 -5.484 1.00 88.12 88 VAL A C 1
ATOM 701 O O . VAL A 1 88 ? 0.230 14.592 -5.683 1.00 88.12 88 VAL A O 1
ATOM 704 N N . LEU A 1 89 ? -0.825 12.659 -6.117 1.00 84.75 89 LEU A N 1
ATOM 705 C CA . LEU A 1 89 ? 0.079 12.193 -7.159 1.00 84.75 89 LEU A CA 1
ATOM 706 C C . LEU A 1 89 ? -0.757 11.486 -8.218 1.00 84.75 89 LEU A C 1
ATOM 708 O O . LEU A 1 89 ? -1.440 10.516 -7.908 1.00 84.75 89 LEU A O 1
ATOM 712 N N . GLU A 1 90 ? -0.698 11.965 -9.450 1.00 89.19 90 GLU A N 1
ATOM 713 C CA . GLU A 1 90 ? -1.180 11.254 -10.628 1.00 89.19 90 GLU A CA 1
ATOM 714 C C . GLU A 1 90 ? 0.041 10.983 -11.491 1.00 89.19 90 GLU A C 1
ATOM 716 O O . GLU A 1 90 ? 0.815 11.895 -11.767 1.00 89.19 90 GLU A O 1
ATOM 721 N N . VAL A 1 91 ? 0.236 9.723 -11.851 1.00 90.06 91 VAL A N 1
ATOM 722 C CA . VAL A 1 91 ? 1.343 9.273 -12.680 1.00 90.06 91 VAL A CA 1
ATOM 723 C C . VAL A 1 91 ? 0.740 8.436 -13.785 1.00 90.06 91 VAL A C 1
ATOM 725 O O . VAL A 1 91 ? 0.123 7.404 -13.529 1.00 90.06 91 VAL A O 1
ATOM 728 N N . THR A 1 92 ? 0.916 8.898 -15.012 1.00 88.81 92 THR A N 1
ATOM 729 C CA . THR A 1 92 ? 0.431 8.252 -16.223 1.00 88.81 92 THR A CA 1
ATOM 730 C C . THR A 1 92 ? 1.616 7.849 -17.089 1.00 88.81 92 THR A C 1
ATOM 732 O O . THR A 1 92 ? 2.378 8.695 -17.570 1.00 88.81 92 THR A O 1
ATOM 735 N N . ARG A 1 93 ? 1.732 6.547 -17.341 1.00 90.44 93 ARG A N 1
ATOM 736 C CA . ARG A 1 93 ? 2.726 5.875 -18.179 1.00 90.44 93 ARG A CA 1
ATOM 737 C C . ARG A 1 93 ? 4.150 6.205 -17.766 1.00 90.44 93 ARG A C 1
ATOM 739 O O . ARG A 1 93 ? 4.973 6.596 -18.600 1.00 90.44 93 ARG A O 1
ATOM 746 N N . LEU A 1 94 ? 4.448 6.030 -16.480 1.00 90.19 94 LEU A N 1
ATOM 747 C CA . LEU A 1 94 ? 5.807 6.149 -15.978 1.00 90.19 94 LEU A CA 1
ATOM 748 C C . LEU A 1 94 ? 6.694 5.103 -16.642 1.00 90.19 94 LEU A C 1
ATOM 750 O O . LEU A 1 94 ? 6.526 3.897 -1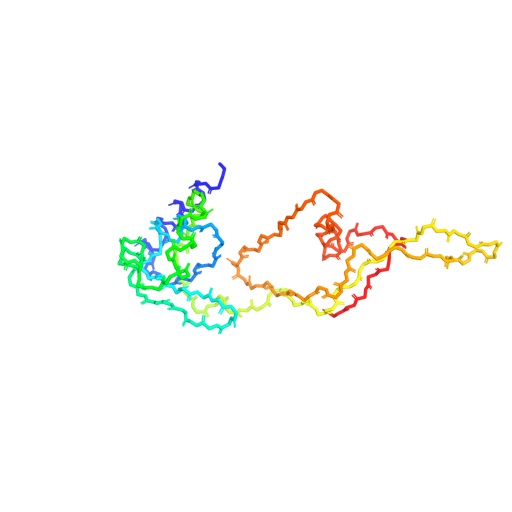6.464 1.00 90.19 94 LEU A O 1
ATOM 754 N N . ASN A 1 95 ? 7.681 5.603 -17.366 1.00 90.56 95 ASN A N 1
ATOM 755 C CA . ASN A 1 95 ? 8.734 4.821 -17.976 1.00 90.56 95 ASN A CA 1
ATOM 756 C C . ASN A 1 95 ? 10.070 5.316 -17.435 1.00 90.56 95 ASN A C 1
ATOM 758 O O . ASN A 1 95 ? 10.369 6.509 -17.528 1.00 90.56 95 ASN A O 1
ATOM 762 N N . VAL A 1 96 ? 10.878 4.406 -16.887 1.00 89.81 96 VAL A N 1
ATOM 763 C CA . VAL A 1 96 ? 12.218 4.728 -16.381 1.00 89.81 96 VAL A CA 1
ATOM 764 C C . VAL A 1 96 ? 13.252 3.867 -17.083 1.00 89.81 96 VAL A C 1
ATOM 766 O O . VAL A 1 96 ? 13.214 2.636 -16.997 1.00 89.81 96 VAL A O 1
ATOM 769 N N . GLN A 1 97 ? 14.198 4.526 -17.753 1.00 91.50 97 GLN A N 1
ATOM 770 C CA . GLN A 1 97 ? 15.245 3.871 -18.529 1.00 91.50 97 GLN A CA 1
ATOM 771 C C . GLN A 1 97 ? 16.646 4.275 -18.066 1.00 91.50 97 GLN A C 1
ATOM 773 O O . GLN A 1 97 ? 16.912 5.455 -17.828 1.00 91.50 97 GLN A O 1
ATOM 778 N N . PHE A 1 98 ? 17.569 3.312 -18.025 1.00 88.56 98 PHE A N 1
ATOM 779 C CA . PHE A 1 98 ? 18.988 3.543 -17.731 1.00 88.56 98 PHE A CA 1
ATOM 780 C C . PHE A 1 98 ? 19.883 3.198 -18.933 1.00 88.56 98 PHE A C 1
ATOM 782 O O . PHE A 1 98 ? 19.602 2.234 -19.647 1.00 88.56 98 PHE A O 1
ATOM 789 N N . PRO A 1 99 ? 20.974 3.942 -19.180 1.00 86.19 99 PRO A N 1
ATOM 790 C CA . PRO A 1 99 ? 21.911 3.638 -20.256 1.00 86.19 99 PRO A CA 1
ATOM 791 C C . PRO A 1 99 ? 22.776 2.422 -19.892 1.00 86.19 99 PRO A C 1
ATOM 793 O O . PRO A 1 99 ? 23.355 2.378 -18.810 1.00 86.19 99 PRO A O 1
ATOM 796 N N . ILE A 1 100 ? 22.905 1.452 -20.803 1.00 82.69 100 ILE A N 1
ATOM 797 C CA . ILE A 1 100 ? 23.744 0.251 -20.593 1.00 82.69 100 ILE A CA 1
ATOM 798 C C . ILE A 1 100 ? 25.019 0.295 -21.442 1.00 82.69 100 ILE A C 1
ATOM 800 O O . ILE A 1 100 ? 26.070 -0.170 -21.016 1.00 82.69 100 ILE A O 1
ATOM 804 N N . GLU A 1 101 ? 24.944 0.855 -22.651 1.00 77.94 101 GLU A N 1
ATOM 805 C CA . GLU A 1 101 ? 26.067 0.889 -23.595 1.00 77.94 101 GLU A CA 1
ATOM 806 C C . GLU A 1 101 ? 26.264 2.301 -24.160 1.00 77.94 101 GLU A C 1
ATOM 808 O O . GLU A 1 101 ? 25.335 2.891 -24.723 1.00 77.94 101 GLU A O 1
ATOM 813 N N . LYS A 1 102 ? 27.488 2.837 -24.048 1.00 67.88 102 LYS A N 1
ATOM 814 C CA . LYS A 1 102 ? 27.897 4.102 -24.679 1.00 67.88 102 LYS A CA 1
ATOM 815 C C . LYS A 1 102 ? 28.393 3.833 -26.104 1.00 67.88 102 LYS A C 1
ATOM 817 O O . LYS A 1 102 ? 29.191 2.928 -26.326 1.00 67.88 102 LYS A O 1
ATOM 822 N N . GLY A 1 103 ? 27.914 4.601 -27.075 1.00 69.69 103 GLY A N 1
ATOM 823 C CA . GLY A 1 103 ? 28.378 4.564 -28.461 1.00 69.69 103 GLY A CA 1
ATOM 824 C C . GLY A 1 103 ? 29.707 5.302 -28.646 1.00 69.69 103 GLY A C 1
ATOM 825 O O . GLY A 1 103 ? 30.041 6.196 -27.871 1.00 69.69 103 GLY A O 1
ATOM 826 N N . LEU A 1 104 ? 30.450 4.960 -29.708 1.00 61.09 104 LEU A N 1
ATOM 827 C CA . LEU A 1 104 ? 31.770 5.543 -30.011 1.00 61.09 104 LEU A CA 1
ATOM 828 C C . LEU A 1 104 ? 31.757 7.065 -30.264 1.00 61.09 104 LEU A C 1
ATOM 830 O O . LEU A 1 104 ? 32.802 7.697 -30.185 1.00 61.09 104 LEU A O 1
ATOM 834 N N . LEU A 1 105 ? 30.592 7.656 -30.540 1.00 68.44 105 LEU A N 1
ATOM 835 C CA . LEU A 1 105 ? 30.401 9.094 -30.778 1.00 68.44 105 LEU A CA 1
ATOM 836 C C . LEU A 1 105 ? 29.611 9.774 -29.639 1.00 68.44 105 LEU A C 1
ATOM 838 O O . LEU A 1 105 ? 28.870 10.724 -29.865 1.00 68.44 105 LEU A O 1
ATOM 842 N N . GLY A 1 106 ? 29.715 9.261 -28.408 1.00 63.66 106 GLY A N 1
ATOM 843 C CA . GLY A 1 106 ? 29.183 9.913 -27.200 1.00 63.66 106 GLY A CA 1
ATOM 844 C C . GLY A 1 106 ? 27.680 9.743 -26.931 1.00 63.66 106 GLY A C 1
ATOM 845 O O . GLY A 1 106 ? 27.227 10.072 -25.838 1.00 63.66 106 GLY A O 1
ATOM 846 N N . GLY A 1 107 ? 26.902 9.193 -27.870 1.00 68.31 107 GLY A N 1
ATOM 847 C CA . GLY A 1 107 ? 25.480 8.869 -27.670 1.00 68.31 107 GLY A CA 1
ATOM 848 C C . GLY A 1 107 ? 25.247 7.496 -27.023 1.00 68.31 107 GLY A C 1
ATOM 849 O O . GLY A 1 107 ? 26.023 6.569 -27.236 1.00 68.31 107 GLY A O 1
ATOM 850 N N . THR A 1 108 ? 24.169 7.323 -26.253 1.00 77.06 108 THR A N 1
ATOM 851 C CA . THR A 1 108 ? 23.785 6.013 -25.683 1.00 77.06 108 THR A CA 1
ATOM 852 C C . THR A 1 108 ? 23.255 5.076 -26.772 1.00 77.06 108 THR A C 1
ATOM 854 O O . THR A 1 108 ? 22.264 5.394 -27.426 1.00 77.06 108 THR A O 1
ATOM 857 N N . LYS A 1 109 ? 23.881 3.902 -26.933 1.00 78.12 109 LYS A N 1
ATOM 858 C CA . LYS A 1 109 ? 23.532 2.891 -27.947 1.00 78.12 109 LYS A CA 1
ATOM 859 C C . LYS A 1 109 ? 22.388 1.975 -27.503 1.00 78.12 109 LYS A C 1
ATOM 861 O O . LYS A 1 109 ? 21.573 1.581 -28.332 1.00 78.12 109 LYS A O 1
ATOM 866 N N . ARG A 1 110 ? 22.317 1.640 -26.209 1.00 82.44 110 ARG A N 1
ATOM 867 C CA . ARG A 1 110 ? 21.280 0.756 -25.652 1.00 82.44 110 ARG A CA 1
ATOM 868 C C . ARG A 1 110 ? 20.776 1.247 -24.299 1.00 82.44 110 ARG A C 1
ATOM 870 O O . ARG A 1 110 ? 21.572 1.622 -23.436 1.00 82.44 110 ARG A O 1
ATOM 877 N N . TRP A 1 111 ? 19.459 1.185 -24.132 1.00 86.38 111 TRP A N 1
ATOM 878 C CA . TRP A 1 111 ? 18.732 1.543 -22.917 1.00 86.38 111 TRP A CA 1
ATOM 879 C C . TRP A 1 111 ? 18.146 0.283 -22.266 1.00 86.38 111 TRP A C 1
ATOM 881 O O . TRP A 1 111 ? 17.718 -0.631 -22.969 1.00 86.38 111 TRP A O 1
ATOM 891 N N . PHE A 1 112 ? 18.173 0.226 -20.935 1.00 88.62 112 PHE A N 1
ATOM 892 C CA . PHE A 1 112 ? 17.473 -0.760 -20.116 1.00 88.62 112 PHE A CA 1
ATOM 893 C C . PHE A 1 112 ? 16.186 -0.142 -19.603 1.00 88.62 112 PHE A C 1
ATOM 895 O O . PHE A 1 112 ? 16.241 0.888 -18.933 1.00 88.62 112 PHE A O 1
ATOM 902 N N . ASP A 1 113 ? 15.062 -0.792 -19.849 1.00 89.19 113 ASP A N 1
ATOM 903 C CA . ASP A 1 113 ? 13.786 -0.390 -19.277 1.00 89.19 113 ASP A CA 1
ATOM 904 C C . ASP A 1 113 ? 13.633 -0.996 -17.877 1.00 89.19 113 ASP A C 1
ATOM 906 O O . ASP A 1 113 ? 13.307 -2.175 -17.731 1.00 89.19 113 ASP A O 1
ATOM 910 N N . ALA A 1 114 ? 13.874 -0.193 -16.845 1.00 88.06 114 ALA A N 1
ATOM 911 C CA . ALA A 1 114 ? 13.724 -0.627 -15.458 1.00 88.06 114 ALA A CA 1
ATOM 912 C C . ALA A 1 114 ? 12.269 -0.538 -14.969 1.00 88.06 114 ALA A C 1
ATOM 914 O O . ALA A 1 114 ? 11.881 -1.266 -14.059 1.00 88.06 114 ALA A O 1
ATOM 915 N N . VAL A 1 115 ? 11.473 0.350 -15.573 1.00 91.31 115 VAL A N 1
ATOM 916 C CA . VAL A 1 115 ? 10.034 0.514 -15.325 1.00 91.31 115 VAL A CA 1
ATOM 917 C C . VAL A 1 115 ? 9.357 0.777 -16.665 1.00 91.31 115 VAL A C 1
ATOM 919 O O . VAL A 1 115 ? 9.831 1.632 -17.416 1.00 91.31 115 VAL A O 1
ATOM 922 N N . LYS A 1 116 ? 8.276 0.048 -16.954 1.00 91.56 116 LYS A N 1
ATOM 923 C CA . LYS A 1 116 ? 7.511 0.148 -18.202 1.00 91.56 116 LYS A CA 1
ATOM 924 C C . LYS A 1 116 ? 6.060 0.464 -17.894 1.00 91.56 116 LYS A C 1
ATOM 926 O O . LYS A 1 116 ? 5.434 -0.312 -17.178 1.00 91.56 116 LYS A O 1
ATOM 931 N N . ASP A 1 117 ? 5.571 1.566 -18.452 1.00 89.31 117 ASP A N 1
ATOM 932 C CA . ASP A 1 117 ? 4.154 1.941 -18.487 1.00 89.31 117 ASP A CA 1
ATOM 933 C C . ASP A 1 117 ? 3.414 1.754 -17.152 1.00 89.31 117 ASP A C 1
ATOM 935 O O . ASP A 1 117 ? 2.361 1.123 -17.085 1.00 89.31 117 ASP A O 1
ATOM 939 N N . VAL A 1 118 ? 3.983 2.294 -16.068 1.00 88.38 118 VAL A N 1
ATOM 940 C CA . VAL A 1 118 ? 3.336 2.248 -14.752 1.00 88.38 118 VAL A CA 1
ATOM 941 C C . VAL A 1 118 ? 2.397 3.437 -14.590 1.00 88.38 118 VAL A C 1
ATOM 943 O O . VAL A 1 118 ? 2.831 4.589 -14.609 1.00 88.38 118 VAL A O 1
ATOM 946 N N . ASP A 1 119 ? 1.120 3.134 -14.385 1.00 86.62 119 ASP A N 1
ATOM 947 C CA . ASP A 1 119 ? 0.093 4.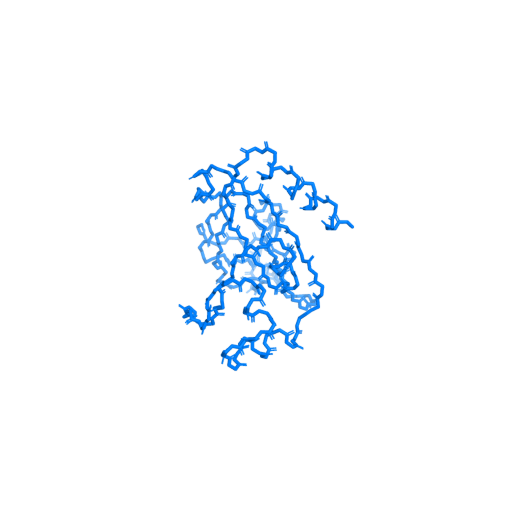091 -13.990 1.00 86.62 119 ASP A CA 1
ATOM 948 C C . ASP A 1 119 ? -0.169 3.963 -12.490 1.00 86.62 119 ASP A C 1
ATOM 950 O O . ASP A 1 119 ? -0.355 2.859 -11.969 1.00 86.62 119 ASP A O 1
ATOM 954 N N . MET A 1 120 ? -0.184 5.085 -11.777 1.00 89.56 120 MET A N 1
ATOM 955 C CA . MET A 1 120 ? -0.518 5.089 -10.358 1.00 89.56 120 MET A CA 1
ATOM 956 C C . MET A 1 120 ? -1.065 6.436 -9.911 1.00 89.56 120 MET A C 1
ATOM 958 O O . MET A 1 120 ? -0.615 7.496 -10.336 1.00 89.56 120 MET A O 1
ATOM 962 N N . THR A 1 121 ? -2.014 6.383 -8.987 1.00 83.50 121 THR A N 1
ATOM 963 C CA . THR A 1 121 ? -2.554 7.563 -8.321 1.00 83.50 121 THR A CA 1
ATOM 964 C C . THR A 1 121 ? -2.435 7.388 -6.820 1.00 83.50 121 THR A C 1
ATOM 966 O O . THR A 1 121 ? -2.761 6.320 -6.301 1.00 83.50 121 THR A O 1
ATOM 969 N N . LEU A 1 122 ? -2.010 8.432 -6.120 1.00 84.88 122 LEU A N 1
ATOM 970 C CA . LEU A 1 122 ? -2.004 8.487 -4.666 1.00 84.88 122 LEU A CA 1
ATOM 971 C C . LEU A 1 122 ? -2.918 9.622 -4.223 1.00 84.88 122 LEU A C 1
ATOM 973 O O . LEU A 1 122 ? -2.773 10.753 -4.687 1.00 84.88 122 LEU A O 1
ATOM 977 N N . GLN A 1 123 ? -3.856 9.321 -3.333 1.00 82.75 123 GLN A N 1
ATOM 978 C CA . GLN A 1 123 ? -4.733 10.305 -2.705 1.00 82.75 123 GLN A CA 1
ATOM 979 C C . GLN A 1 123 ? -4.202 10.717 -1.331 1.00 82.75 123 GLN A C 1
ATOM 981 O O . GLN A 1 123 ? -3.383 10.030 -0.712 1.00 82.75 123 GLN A O 1
ATOM 986 N N . LYS A 1 124 ? -4.675 11.857 -0.833 1.00 77.62 124 LYS A N 1
ATOM 987 C CA . LYS A 1 124 ? -4.305 12.352 0.495 1.00 77.62 124 LYS A CA 1
ATOM 988 C C . LYS A 1 124 ? -4.708 11.340 1.579 1.00 77.62 124 LYS A C 1
ATOM 990 O O . LYS A 1 124 ? -5.871 10.977 1.701 1.00 77.62 124 LYS A O 1
ATOM 995 N N . GLY A 1 125 ? -3.743 10.901 2.391 1.00 69.31 125 GLY A N 1
ATOM 996 C CA . GLY A 1 125 ? -3.974 9.941 3.481 1.00 69.31 125 GLY A CA 1
ATOM 997 C C . GLY A 1 125 ? -4.029 8.470 3.051 1.00 69.31 125 GLY A C 1
ATOM 998 O O . GLY A 1 125 ? -4.290 7.610 3.888 1.00 69.31 125 GLY A O 1
ATOM 999 N N . GLN A 1 126 ? -3.767 8.173 1.776 1.00 72.38 126 GLN A N 1
ATOM 1000 C CA . GLN A 1 126 ? -3.657 6.811 1.264 1.00 72.38 126 GLN A CA 1
ATOM 1001 C C . GLN A 1 126 ? -2.224 6.286 1.429 1.00 72.38 126 GLN A C 1
ATOM 1003 O O . GLN A 1 126 ? -1.258 6.984 1.121 1.00 72.38 126 GLN A O 1
ATOM 1008 N N . ALA A 1 127 ? -2.082 5.032 1.861 1.00 75.44 127 ALA A N 1
ATOM 1009 C CA . ALA A 1 127 ? -0.824 4.297 1.781 1.00 75.44 127 ALA A CA 1
ATOM 1010 C C . ALA A 1 127 ? -0.847 3.385 0.546 1.00 75.44 127 ALA A C 1
ATOM 1012 O O . ALA A 1 127 ? -1.743 2.556 0.401 1.00 75.44 127 ALA A O 1
ATOM 1013 N N . LEU A 1 128 ? 0.141 3.524 -0.341 1.00 79.75 128 LEU A N 1
ATOM 1014 C CA . LEU A 1 128 ? 0.317 2.644 -1.495 1.00 79.75 128 LEU A CA 1
ATOM 1015 C C . LEU A 1 128 ? 1.530 1.739 -1.278 1.00 79.75 128 LEU A C 1
ATOM 1017 O O . LEU A 1 128 ? 2.668 2.203 -1.231 1.00 79.75 128 LEU A O 1
ATOM 1021 N N . GLY A 1 129 ? 1.278 0.437 -1.142 1.00 79.38 129 GLY A N 1
ATOM 1022 C CA . GLY A 1 129 ? 2.324 -0.579 -1.062 1.00 79.38 129 GLY A CA 1
ATOM 1023 C C . GLY A 1 129 ? 2.759 -1.036 -2.452 1.00 79.38 129 GLY A C 1
ATOM 1024 O O . GLY A 1 129 ? 1.929 -1.476 -3.241 1.00 79.38 129 GLY A O 1
ATOM 1025 N N . ILE A 1 130 ? 4.060 -0.973 -2.742 1.00 80.38 130 ILE A N 1
ATOM 1026 C CA . ILE A 1 130 ? 4.651 -1.545 -3.961 1.00 80.38 130 ILE A CA 1
ATOM 1027 C C . ILE A 1 130 ? 5.480 -2.766 -3.556 1.00 80.38 130 ILE A C 1
ATOM 1029 O O . ILE A 1 130 ? 6.504 -2.635 -2.884 1.00 80.38 130 ILE A O 1
ATOM 1033 N N . VAL A 1 131 ? 5.048 -3.957 -3.970 1.00 77.94 131 VAL A N 1
ATOM 1034 C CA . VAL A 1 131 ? 5.665 -5.246 -3.608 1.00 77.94 131 VAL A CA 1
ATOM 1035 C C . VAL A 1 131 ? 6.156 -5.997 -4.847 1.00 77.94 131 VAL A C 1
ATOM 1037 O O . VAL A 1 131 ? 5.743 -5.709 -5.966 1.00 77.94 131 VAL A O 1
ATOM 1040 N N . GLY A 1 132 ? 7.092 -6.931 -4.667 1.00 75.12 132 GLY A N 1
ATOM 1041 C CA . GLY A 1 132 ? 7.651 -7.737 -5.758 1.00 75.12 132 GLY A CA 1
ATOM 1042 C C . GLY A 1 132 ? 9.044 -8.281 -5.445 1.00 75.12 132 GLY A C 1
ATOM 1043 O O . GLY A 1 132 ? 9.668 -7.880 -4.461 1.00 75.12 132 GLY A O 1
ATOM 1044 N N . GLU A 1 133 ? 9.563 -9.144 -6.312 1.00 83.12 133 GLU A N 1
ATOM 1045 C CA . GLU A 1 133 ? 10.869 -9.806 -6.169 1.00 83.12 133 GLU A CA 1
ATOM 1046 C C . GLU A 1 133 ? 12.070 -8.841 -6.270 1.00 83.12 133 GLU A C 1
ATOM 1048 O O . GLU A 1 133 ? 11.945 -7.680 -6.679 1.00 83.12 133 GLU A O 1
ATOM 1053 N N . SER A 1 134 ? 13.264 -9.293 -5.874 1.00 81.12 134 SER A N 1
ATOM 1054 C CA . SER A 1 134 ? 14.488 -8.492 -6.022 1.00 81.12 134 SER A CA 1
ATOM 1055 C C . SER A 1 134 ? 14.728 -8.141 -7.495 1.00 81.12 134 SER A C 1
ATOM 1057 O O . SER A 1 134 ? 14.638 -9.000 -8.363 1.00 81.12 134 SER A O 1
ATOM 1059 N N . GLY A 1 135 ? 15.006 -6.867 -7.787 1.00 80.25 135 GLY A N 1
ATOM 1060 C CA . GLY A 1 135 ? 15.209 -6.386 -9.160 1.00 80.25 135 GLY A CA 1
ATOM 1061 C C . GLY A 1 135 ? 13.940 -5.992 -9.927 1.00 80.25 135 GLY A C 1
ATOM 1062 O O . GLY A 1 135 ? 14.053 -5.503 -11.044 1.00 80.25 135 GLY A O 1
ATOM 1063 N N . SER A 1 136 ? 12.745 -6.095 -9.334 1.00 82.94 136 SER A N 1
ATOM 1064 C CA . SER A 1 136 ? 11.470 -5.784 -10.011 1.00 82.94 136 SER A CA 1
ATOM 1065 C C . SER A 1 136 ? 11.188 -4.290 -10.281 1.00 82.94 136 SER A C 1
ATOM 1067 O O . SER A 1 136 ? 10.082 -3.948 -10.681 1.00 82.94 136 SER A O 1
ATOM 1069 N N . GLY A 1 137 ? 12.127 -3.379 -9.991 1.00 82.88 137 GLY A N 1
ATOM 1070 C CA . GLY A 1 137 ? 11.967 -1.938 -10.257 1.00 82.88 137 GLY A CA 1
ATOM 1071 C C . GLY A 1 137 ? 11.334 -1.087 -9.140 1.00 82.88 137 GLY A C 1
ATOM 1072 O O . GLY A 1 137 ? 11.187 0.118 -9.316 1.00 82.88 137 GLY A O 1
ATOM 1073 N N . LYS A 1 138 ? 11.025 -1.648 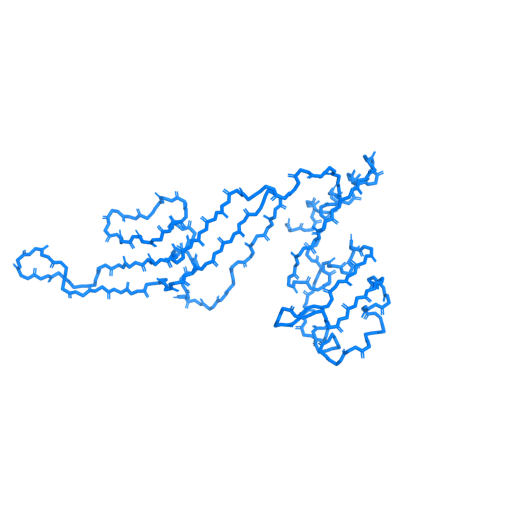-7.958 1.00 91.75 138 LYS A N 1
ATOM 1074 C CA . LYS A 1 138 ? 10.416 -0.910 -6.816 1.00 91.75 138 LYS A CA 1
ATOM 1075 C C . LYS A 1 138 ? 11.185 0.359 -6.419 1.00 91.75 138 LYS A C 1
ATOM 1077 O O . LYS A 1 138 ? 10.613 1.443 -6.350 1.00 91.75 138 LYS A O 1
ATOM 1082 N N . THR A 1 139 ? 12.494 0.233 -6.189 1.00 86.50 139 THR A N 1
ATOM 1083 C CA . THR A 1 139 ? 13.370 1.363 -5.827 1.00 86.50 139 THR A CA 1
ATOM 1084 C C . THR A 1 139 ? 13.479 2.378 -6.963 1.00 86.50 139 THR A C 1
ATOM 1086 O O . THR A 1 139 ? 13.545 3.578 -6.714 1.00 86.50 139 THR A O 1
ATOM 1089 N N . THR A 1 140 ? 13.452 1.914 -8.214 1.00 88.69 140 THR A N 1
ATOM 1090 C CA . THR A 1 140 ? 13.484 2.778 -9.396 1.00 88.69 140 THR A CA 1
ATOM 1091 C C . THR A 1 140 ? 12.242 3.662 -9.484 1.00 88.69 140 THR A C 1
ATOM 1093 O O . THR A 1 140 ? 12.377 4.854 -9.749 1.00 88.69 140 THR A O 1
ATOM 1096 N N . ILE A 1 141 ? 11.058 3.111 -9.203 1.00 86.12 141 ILE A N 1
ATOM 1097 C CA . ILE A 1 141 ? 9.807 3.880 -9.139 1.00 86.12 141 ILE A CA 1
ATOM 1098 C C . ILE A 1 141 ? 9.884 4.920 -8.015 1.00 86.12 141 ILE A C 1
ATOM 1100 O O . ILE A 1 141 ? 9.670 6.102 -8.266 1.00 86.12 141 ILE A O 1
ATOM 1104 N N . ALA A 1 142 ? 10.270 4.515 -6.799 1.00 86.88 142 ALA A N 1
ATOM 1105 C CA . ALA A 1 142 ? 10.352 5.425 -5.652 1.00 86.88 142 ALA A CA 1
ATOM 1106 C C . ALA A 1 142 ? 11.279 6.631 -5.904 1.00 86.88 142 ALA A C 1
ATOM 1108 O O . ALA A 1 142 ? 10.922 7.775 -5.611 1.00 86.88 142 ALA A O 1
ATOM 1109 N N . LEU A 1 143 ? 12.456 6.386 -6.490 1.00 87.38 143 LEU A N 1
ATOM 1110 C CA . LEU A 1 143 ? 13.411 7.441 -6.837 1.00 87.38 143 LEU A CA 1
ATOM 1111 C C . LEU A 1 143 ? 12.920 8.319 -7.994 1.00 87.38 143 LEU A C 1
ATOM 1113 O O . LEU A 1 143 ? 13.145 9.529 -7.965 1.00 87.38 143 LEU A O 1
ATOM 1117 N N . GLY A 1 144 ? 12.252 7.733 -8.995 1.00 84.88 144 GLY A N 1
ATOM 1118 C CA . GLY A 1 144 ? 11.713 8.471 -10.139 1.00 84.88 144 GLY A CA 1
ATOM 1119 C C . GLY A 1 144 ? 10.631 9.461 -9.743 1.00 84.88 144 GLY A C 1
ATOM 1120 O O . GLY A 1 144 ? 10.684 10.619 -10.145 1.00 84.88 144 GLY A O 1
ATOM 1121 N N . LEU A 1 145 ? 9.719 9.034 -8.874 1.00 84.31 145 LEU A N 1
ATOM 1122 C CA . LEU A 1 145 ? 8.652 9.885 -8.347 1.00 84.31 145 LEU A CA 1
ATOM 1123 C C . LEU A 1 145 ? 9.178 10.987 -7.422 1.00 84.31 145 LEU A C 1
ATOM 1125 O O . LEU A 1 145 ? 8.653 12.094 -7.419 1.00 84.31 145 LEU A O 1
ATOM 1129 N N . SER A 1 146 ? 10.246 10.705 -6.674 1.00 84.62 146 SER A N 1
ATOM 1130 C CA . SER A 1 146 ? 10.871 11.677 -5.767 1.00 84.62 146 SER A CA 1
ATOM 1131 C C . SER A 1 146 ? 11.786 12.680 -6.485 1.00 84.62 146 SER A C 1
ATOM 1133 O O . SER A 1 146 ? 12.393 13.516 -5.827 1.00 84.62 146 SER A O 1
ATOM 1135 N N . GLN A 1 147 ? 11.924 12.587 -7.816 1.00 79.62 147 GLN A N 1
ATOM 1136 C CA . GLN A 1 147 ? 12.877 13.366 -8.624 1.00 79.62 147 GLN A CA 1
ATOM 1137 C C . GLN A 1 147 ? 14.343 13.209 -8.170 1.00 79.62 147 GLN A C 1
ATOM 1139 O O . GLN A 1 147 ? 15.167 14.100 -8.356 1.00 79.62 147 GLN A O 1
ATOM 1144 N N . LEU A 1 148 ? 14.685 12.054 -7.589 1.00 84.00 148 LEU A N 1
ATOM 1145 C CA . LEU A 1 148 ? 16.021 11.743 -7.058 1.00 84.00 148 LEU A CA 1
ATOM 1146 C C . LEU A 1 148 ? 16.807 10.767 -7.943 1.00 84.00 148 LEU A C 1
ATOM 1148 O O . LEU A 1 148 ? 17.845 10.243 -7.533 1.00 84.00 148 LEU A O 1
ATOM 1152 N N . LEU A 1 149 ? 16.322 10.479 -9.153 1.00 80.44 149 LEU A N 1
ATOM 1153 C CA . LEU A 1 149 ? 17.087 9.686 -10.109 1.00 80.44 149 LEU A CA 1
ATOM 1154 C C . LEU A 1 149 ? 18.323 10.455 -10.581 1.00 80.44 149 LEU A C 1
ATOM 1156 O O . LEU A 1 149 ? 18.307 11.671 -10.749 1.00 80.44 149 LEU A O 1
ATOM 1160 N N . SER A 1 150 ? 19.409 9.724 -10.820 1.00 70.12 150 SER A N 1
ATOM 1161 C CA . SER A 1 150 ? 20.634 10.300 -11.366 1.00 70.12 150 SER A CA 1
ATOM 1162 C C . SER A 1 150 ? 20.384 10.916 -12.750 1.00 70.12 150 SER A C 1
ATOM 1164 O O . SER A 1 150 ? 19.603 10.380 -13.535 1.00 70.12 150 SER A O 1
ATOM 1166 N N . ASN A 1 151 ? 21.117 11.984 -13.099 1.00 66.31 151 ASN A N 1
ATOM 1167 C CA . ASN A 1 151 ? 21.006 12.714 -14.382 1.00 66.31 151 ASN A CA 1
ATOM 1168 C C . ASN A 1 151 ? 21.178 11.854 -15.656 1.00 66.31 151 ASN A C 1
ATOM 1170 O O . ASN A 1 151 ? 21.068 12.363 -16.768 1.00 66.31 151 ASN A O 1
ATOM 1174 N N . GLN A 1 152 ? 21.513 10.571 -15.519 1.00 72.94 152 GLN A N 1
ATOM 1175 C CA . GLN A 1 152 ? 21.688 9.633 -16.627 1.00 72.94 152 GLN A CA 1
ATOM 1176 C C . GLN A 1 152 ? 20.418 8.822 -16.925 1.00 72.94 152 GLN A C 1
ATOM 1178 O O . GLN A 1 152 ? 20.341 8.201 -17.985 1.00 72.94 152 GLN A O 1
ATOM 1183 N N . ALA A 1 153 ? 19.440 8.805 -16.016 1.00 77.75 153 ALA A N 1
ATOM 1184 C CA . ALA A 1 153 ? 18.169 8.123 -16.215 1.00 77.75 153 ALA A CA 1
ATOM 1185 C C . ALA A 1 153 ? 17.220 8.971 -17.072 1.00 77.75 153 ALA A C 1
ATOM 1187 O O . ALA A 1 153 ? 17.171 10.194 -16.947 1.00 77.75 153 ALA A O 1
ATOM 1188 N N . ARG A 1 154 ? 16.435 8.313 -17.928 1.00 83.06 154 ARG A N 1
ATOM 1189 C CA . ARG A 1 154 ? 15.310 8.944 -18.625 1.00 83.06 154 ARG A CA 1
ATOM 1190 C C . ARG A 1 154 ? 14.023 8.586 -17.910 1.00 83.06 154 ARG A C 1
ATOM 1192 O O . ARG A 1 154 ? 13.765 7.405 -17.695 1.00 83.06 154 ARG A O 1
ATOM 1199 N N . VAL A 1 155 ? 13.237 9.603 -17.582 1.00 82.56 155 VAL A N 1
ATOM 1200 C CA . VAL A 1 155 ? 11.899 9.459 -17.012 1.00 82.56 155 VAL A CA 1
ATOM 1201 C C . VAL A 1 155 ? 10.921 10.086 -17.988 1.00 82.56 155 VAL A C 1
ATOM 1203 O O . VAL A 1 155 ? 11.062 11.259 -18.323 1.00 82.56 155 VAL A O 1
ATOM 1206 N N . ASN A 1 156 ? 9.958 9.301 -18.454 1.00 81.50 156 ASN A N 1
ATOM 1207 C CA . ASN A 1 156 ? 8.870 9.771 -19.305 1.00 81.50 156 ASN A CA 1
ATOM 1208 C C . ASN A 1 156 ? 7.535 9.411 -18.645 1.00 81.50 156 ASN A C 1
ATOM 1210 O O . ASN A 1 156 ? 7.464 8.421 -17.918 1.00 81.50 156 ASN A O 1
ATOM 1214 N N . GLY A 1 157 ? 6.495 10.193 -18.919 1.00 71.50 157 GLY A N 1
ATOM 1215 C CA . GLY A 1 157 ? 5.180 10.066 -18.286 1.00 71.50 157 GLY A CA 1
ATOM 1216 C C . GLY A 1 157 ? 4.649 11.435 -17.866 1.00 71.50 157 GLY A C 1
ATOM 1217 O O . GLY A 1 157 ? 5.381 12.424 -17.958 1.00 71.50 157 GLY A O 1
ATOM 1218 N N . ARG A 1 158 ? 3.378 11.496 -17.466 1.00 60.72 158 ARG A N 1
ATOM 1219 C CA . ARG A 1 158 ? 2.751 12.702 -16.903 1.00 60.72 158 ARG A CA 1
ATOM 1220 C C . ARG A 1 158 ? 2.458 12.503 -15.431 1.00 60.72 158 ARG A C 1
ATOM 1222 O O . ARG A 1 158 ? 2.012 11.382 -15.117 1.00 60.72 158 ARG A O 1
#

Foldseek 3Di:
DQPPVQVVLVVVCVVPVFADDDDDLALVQCVPRPQKDFDDDPRDGQDIDGSCCCLVPNPGPVSVVSSVPHDDHRHDRNGHDPQFAAWPDWWFFKWKWAADDADPVGDGPDIDTLDTGDTDIDTPPDDDDDDDDPSNNPVVVVCLRVVNDDPRMDIDTD

Sequence (158 aa):
MQHEILALLDDLKSKHNMAMILISHDLNLVRRYSDEVIVMRQGQTIEQGQTSAVFDQPKADYTRTLIKQDFGQALTIEDDNADKQSIVLEVTRLNVQFPIEKGLLGGTKRWFDAVKDVDMTLQKGQALGIVGESGSGKTTIALGLSQLLSNQARVNGR

Secondary structure (DSSP, 8-state):
--HHHHHHHHHHHHHHT-------S-HHHHHHH-SEEEEEETTEEEEEEEHHHHHHS--SHHHHHHHHH--S-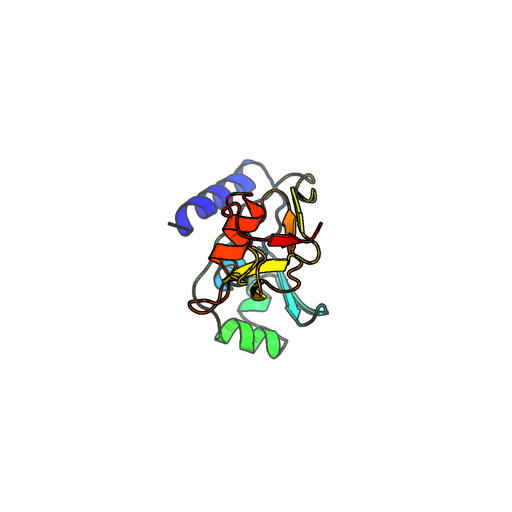--------TTTT-EEEEEEEEEEEEEEEE-TTSSEEEEEEEEEEEEEEEETT-------STTSSHHHHHHHHTT-S-TT-EEE--

pLDDT: mean 78.6, std 11.7, range [46.31, 93.94]